Protein 1FXD (pdb70)

Organism: Megalodesulfovibrio gigas (NCBI:txid879)

CATH classification: 3.30.70.20

Solvent-accessible surface area: 3770 Å² total

Nearest PDB structures (foldseek):
  1fxd-assembly1_A-2  TM=1.018E+00  e=1.199E-09  Megalodesulfovibrio gigas
  1f2g-assembly1_A  TM=9.415E-01  e=3.772E-08  Megalodesulfovibrio gigas
  5h1p-assembly1_B  TM=4.088E-01  e=4.380E+00  Xanthomonas albilineans GPE PC73
  5h1p-assembly1_A  TM=4.064E-01  e=6.103E+00  Xanthomonas albilineans GPE PC73

Foldseek 3Di:
DKDFAPLQQFPPLCVQPVVFWDADPVRRTIDGPDLVDPDPSLVVSCVPGPSNRIDND

Radius of gyration: 9.73 Å; Cα contacts (8 Å, |Δi|>4): 101; chains: 1; bounding box: 21×23×21 Å

Sequence (57 aa):
PIEVNDDCMAEACVEICPDVFEMNEEGDKAVVINPDSDLDCVEEAIDSCPAEAIVRS

B-factor: mean 17.13, std 8.42, range [4.66, 50.66]

InterPro domains:
  IPR001080 3Fe-4S ferredoxin [PR00352] (3-14)
  IPR001080 3Fe-4S ferredoxin [PR00352] (14-24)
  IPR001080 3Fe-4S ferredoxin [PR00352] (43-55)
  IPR017896 4Fe-4S ferredoxin-type, iron-sulphur binding domain [PS51379] (1-27)
  IPR017900 4Fe-4S ferredoxin, iron-sulphur binding, conserved site [PS00198] (8-19)
  IPR051269 Iron-sulfur cluster electron transport [PTHR36923] (6-55)

Secondary structure (DSSP, 8-state):
-EEE-TT----HHHHH-TTTEEE-SSSSSEEES-TT---HHHHHHHHH-TT--EEE-

Structure (mmCIF, N/CA/C/O backbone):
data_1FXD
#
_entry.id   1FXD
#
_cell.length_a   40.870
_cell.length_b   45.280
_cell.length_c   26.470
_cell.angle_alpha   90.00
_cell.angle_beta   104.70
_cell.angle_gamma   90.00
#
_symmetry.space_group_name_H-M   'C 1 2 1'
#
loop_
_entity.id
_entity.type
_entity.pdbx_description
1 polymer 'FERREDOXIN II'
2 non-polymer 'FE3-S4 CLUSTER'
3 water water
#
loop_
_atom_site.group_PDB
_atom_site.id
_atom_site.type_symbol
_atom_site.label_atom_id
_atom_site.label_alt_id
_atom_site.label_comp_id
_atom_site.label_asym_id
_atom_site.label_entity_id
_atom_site.label_seq_id
_atom_site.pdbx_PDB_ins_code
_atom_site.Cartn_x
_atom_site.Cartn_y
_atom_site.Cartn_z
_atom_site.occupancy
_atom_site.B_iso_or_equiv
_atom_site.auth_seq_id
_atom_site.auth_comp_id
_atom_site.auth_asym_id
_atom_site.auth_atom_id
_atom_site.pdbx_PDB_model_num
ATOM 1 N N . PRO A 1 1 ? 12.316 -13.580 12.822 1.00 28.45 1 PRO A N 1
ATOM 2 C CA . PRO A 1 1 ? 12.075 -12.153 13.089 1.00 25.54 1 PRO A CA 1
ATOM 3 C C . PRO A 1 1 ? 11.736 -11.390 11.805 1.00 20.48 1 PRO A C 1
ATOM 4 O O . PRO A 1 1 ? 11.830 -11.858 10.668 1.00 17.08 1 PRO A O 1
ATOM 8 N N . ILE A 1 2 ? 11.320 -10.164 12.105 1.00 15.72 2 ILE A N 1
ATOM 9 C CA . ILE A 1 2 ? 10.910 -9.284 10.994 1.00 15.73 2 ILE A CA 1
ATOM 10 C C . ILE A 1 2 ? 12.167 -8.681 10.353 1.00 13.05 2 ILE A C 1
ATOM 11 O O . ILE A 1 2 ? 13.027 -8.158 11.087 1.00 12.26 2 ILE A O 1
ATOM 16 N N . GLU A 1 3 ? 12.196 -8.666 9.044 1.00 13.85 3 GLU A N 1
ATOM 17 C CA . GLU A 1 3 ? 13.201 -8.094 8.180 1.00 14.39 3 GLU A CA 1
ATOM 18 C C . GLU A 1 3 ? 12.637 -7.236 7.047 1.00 13.49 3 GLU A C 1
ATOM 19 O O . GLU A 1 3 ? 11.516 -7.489 6.603 1.00 14.32 3 GLU A O 1
ATOM 25 N N . VAL A 1 4 ? 13.383 -6.285 6.533 1.00 13.52 4 VAL A N 1
ATOM 26 C CA . VAL A 1 4 ? 13.004 -5.439 5.388 1.00 11.17 4 VAL A CA 1
ATOM 27 C C . VAL A 1 4 ? 14.019 -5.854 4.315 1.00 11.46 4 VAL A C 1
ATOM 28 O O . VAL A 1 4 ? 15.236 -5.805 4.571 1.00 12.17 4 VAL A O 1
ATOM 32 N N . ASN A 1 5 ? 13.568 -6.291 3.184 1.00 11.77 5 ASN A N 1
ATOM 33 C CA . ASN A 1 5 ? 14.458 -6.766 2.116 1.00 10.03 5 ASN A CA 1
ATOM 34 C C . ASN A 1 5 ? 14.789 -5.583 1.199 1.00 11.13 5 ASN A C 1
ATOM 35 O O . ASN A 1 5 ? 14.344 -4.445 1.415 1.00 12.10 5 ASN A O 1
ATOM 40 N N . ASP A 1 6 ? 15.618 -5.903 0.199 1.00 12.66 6 ASP A N 1
ATOM 41 C CA . ASP A 1 6 ? 16.112 -4.893 -0.730 1.00 11.33 6 ASP A CA 1
ATOM 42 C C . ASP A 1 6 ? 15.079 -4.363 -1.721 1.00 12.51 6 ASP A C 1
ATOM 43 O O . ASP A 1 6 ? 15.495 -3.413 -2.454 1.00 13.71 6 ASP A O 1
ATOM 48 N N . ASP A 1 7 ? 13.880 -4.907 -1.729 1.00 10.59 7 ASP A N 1
ATOM 49 C CA . ASP A 1 7 ? 12.794 -4.439 -2.583 1.00 7.21 7 ASP A CA 1
ATOM 50 C C . ASP A 1 7 ? 12.209 -3.160 -1.956 1.00 6.61 7 ASP A C 1
ATOM 51 O O 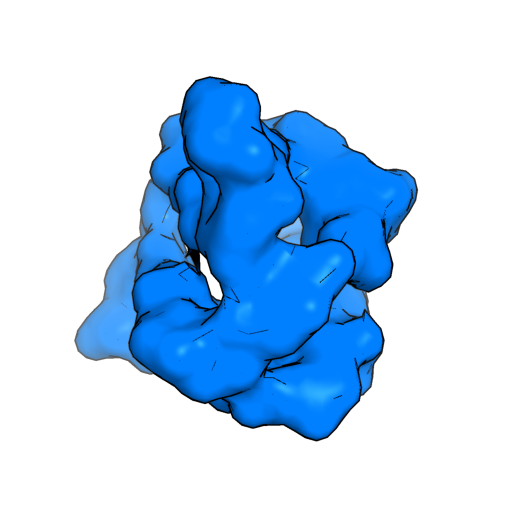. ASP A 1 7 ? 11.492 -2.418 -2.638 1.00 10.39 7 ASP A O 1
ATOM 56 N N . CYS A 1 8 ? 12.577 -2.811 -0.763 1.00 4.66 8 CYS A N 1
ATOM 57 C CA . CYS A 1 8 ? 12.026 -1.600 -0.155 1.00 6.42 8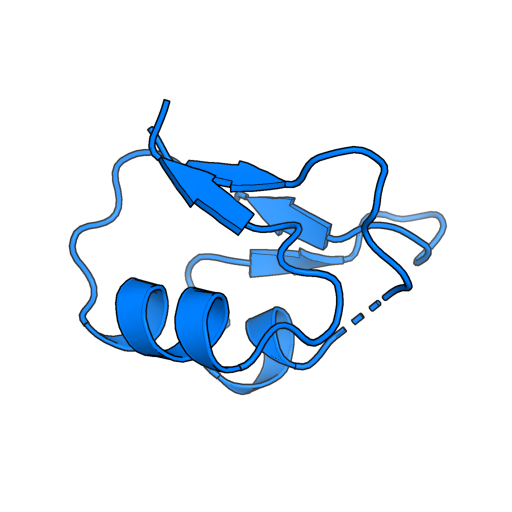 CYS A CA 1
ATOM 58 C C . CYS A 1 8 ? 12.148 -0.423 -1.086 1.00 7.09 8 CYS A C 1
ATOM 59 O O . CYS A 1 8 ? 13.262 -0.102 -1.496 1.00 11.37 8 CYS A O 1
ATOM 62 N N . MET A 1 9 ? 11.073 0.260 -1.346 1.00 10.37 9 MET A N 1
ATOM 63 C CA . MET A 1 9 ? 11.001 1.414 -2.222 1.00 11.01 9 MET A CA 1
ATOM 64 C C . MET A 1 9 ? 10.921 2.715 -1.459 1.00 11.23 9 MET A C 1
ATOM 65 O O . MET A 1 9 ? 10.683 3.763 -2.078 1.00 10.91 9 MET A O 1
ATOM 70 N N . ALA A 1 10 ? 11.090 2.670 -0.183 1.00 11.51 10 ALA A N 1
ATOM 71 C CA . ALA A 1 10 ? 11.027 3.760 0.789 1.00 12.03 10 ALA A CA 1
ATOM 72 C C . ALA A 1 10 ? 9.652 4.435 0.737 1.00 12.34 10 ALA A C 1
ATOM 73 O O . ALA A 1 10 ? 9.659 5.661 0.733 1.00 13.45 10 ALA A O 1
ATOM 83 N N . GLU A 1 12 ? 7.407 4.266 3.073 1.00 15.26 12 GLU A N 1
ATOM 84 C CA . GLU A 1 12 ? 7.299 4.622 4.448 1.00 16.74 12 GLU A CA 1
ATOM 85 C C . GLU A 1 12 ? 5.910 4.399 5.048 1.00 15.35 12 GLU A C 1
ATOM 86 O O . GLU A 1 12 ? 5.615 4.997 6.090 1.00 16.93 12 GLU A O 1
ATOM 92 N N . ALA A 1 13 ? 5.144 3.553 4.398 1.00 13.75 13 ALA A N 1
ATOM 93 C CA . ALA A 1 13 ? 3.834 3.237 4.991 1.00 12.75 13 ALA A CA 1
ATOM 94 C C . ALA A 1 13 ? 4.116 2.559 6.338 1.00 13.71 13 ALA A C 1
ATOM 95 O O . ALA A 1 13 ? 3.377 2.852 7.317 1.00 15.22 13 ALA A O 1
ATOM 97 N N . CYS A 1 14 ? 5.067 1.655 6.394 1.00 11.54 14 CYS A N 1
ATOM 98 C CA . CYS A 1 14 ? 5.372 0.922 7.651 1.00 8.83 14 CYS A CA 1
ATOM 99 C C . CYS A 1 14 ? 5.704 1.890 8.802 1.00 10.84 14 CYS A C 1
ATOM 100 O O . CYS A 1 14 ? 5.341 1.592 9.959 1.00 9.07 14 CYS A O 1
ATOM 103 N N . VAL A 1 15 ? 6.373 2.975 8.539 1.00 9.76 15 VAL A N 1
ATOM 104 C CA . VAL A 1 15 ? 6.730 3.963 9.602 1.00 12.35 15 VAL A CA 1
ATOM 105 C C . VAL A 1 15 ? 5.529 4.690 10.173 1.00 15.06 15 VAL A C 1
ATOM 106 O O . VAL A 1 15 ? 5.441 5.089 11.374 1.00 15.30 15 VAL A O 1
ATOM 110 N N . GLU A 1 16 ? 4.529 5.021 9.386 1.00 16.42 16 GLU A N 1
ATOM 111 C CA . GLU A 1 16 ? 3.280 5.689 9.685 1.00 17.03 16 GLU A CA 1
ATOM 112 C C . GLU A 1 16 ? 2.291 4.813 10.484 1.00 13.91 16 GLU A C 1
ATOM 113 O O . GLU A 1 16 ? 1.659 5.283 11.432 1.00 14.35 16 GLU A O 1
ATOM 119 N N . ILE A 1 17 ? 2.215 3.576 10.109 1.00 11.73 17 ILE A N 1
ATOM 120 C CA . ILE A 1 17 ? 1.396 2.513 10.642 1.00 9.58 17 ILE A CA 1
ATOM 121 C C . ILE A 1 17 ? 1.904 1.894 11.892 1.00 9.42 17 ILE A C 1
ATOM 122 O O . ILE A 1 17 ? 1.128 1.595 12.801 1.00 11.98 17 ILE A O 1
ATOM 127 N N . CYS A 1 18 ? 3.189 1.671 12.042 1.00 9.58 18 CYS A N 1
ATOM 128 C CA . CYS A 1 18 ? 3.785 1.013 13.224 1.00 9.78 18 CYS A CA 1
ATOM 129 C C . CYS A 1 18 ? 5.128 1.616 13.603 1.00 9.51 18 CYS A C 1
ATOM 130 O O . CYS A 1 18 ? 6.156 0.971 13.493 1.00 8.56 18 CYS A O 1
ATOM 133 N N . PRO A 1 19 ? 5.118 2.834 14.130 1.00 10.61 19 PRO A N 1
ATOM 134 C CA . PRO A 1 19 ? 6.317 3.589 14.490 1.00 13.88 19 PRO A CA 1
ATOM 135 C C . PRO A 1 19 ? 7.180 2.989 15.568 1.00 12.62 19 PRO A C 1
ATOM 136 O O . PRO A 1 19 ? 8.402 3.287 15.651 1.00 14.26 19 PRO A O 1
ATOM 140 N N . ASP A 1 20 ? 6.656 2.118 16.352 1.00 12.75 20 ASP A N 1
ATOM 141 C CA . ASP A 1 20 ? 7.357 1.417 17.434 1.00 13.10 20 ASP A CA 1
ATOM 142 C C . ASP A 1 20 ? 8.189 0.286 16.884 1.00 14.69 20 ASP A C 1
ATOM 143 O O . ASP A 1 20 ? 9.029 -0.229 17.636 1.00 15.21 20 ASP A O 1
ATOM 148 N N . VAL A 1 21 ? 7.934 -0.127 15.668 1.00 10.69 21 VAL A N 1
ATOM 149 C CA . VAL A 1 21 ? 8.691 -1.247 15.085 1.00 9.03 21 VAL A CA 1
ATOM 150 C C . VAL A 1 21 ? 9.515 -0.797 13.870 1.00 8.51 21 VAL A C 1
ATOM 151 O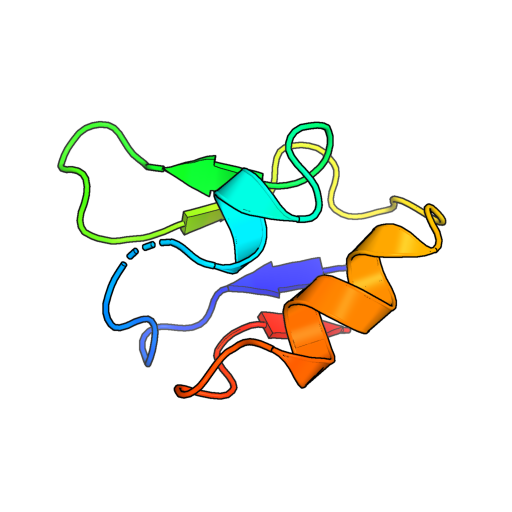 O . VAL A 1 21 ? 10.550 -1.449 13.643 1.00 10.81 21 VAL A O 1
ATOM 155 N N . PHE A 1 22 ? 9.140 0.218 13.130 1.00 8.23 22 PHE A N 1
ATOM 156 C CA . PHE A 1 22 ? 9.851 0.619 11.922 1.00 8.14 22 PHE A CA 1
ATOM 157 C C . PHE A 1 22 ? 10.234 2.110 11.923 1.00 10.87 22 PHE A C 1
ATOM 158 O O . PHE A 1 22 ? 9.432 2.951 12.293 1.00 9.86 22 PHE A O 1
ATOM 166 N N . GLU A 1 23 ? 11.485 2.264 11.476 1.00 14.66 23 GLU A N 1
ATOM 167 C CA . GLU A 1 23 ? 12.064 3.622 11.337 1.00 14.04 23 GLU A CA 1
ATOM 168 C C . GLU A 1 23 ? 12.804 3.631 10.001 1.00 14.51 23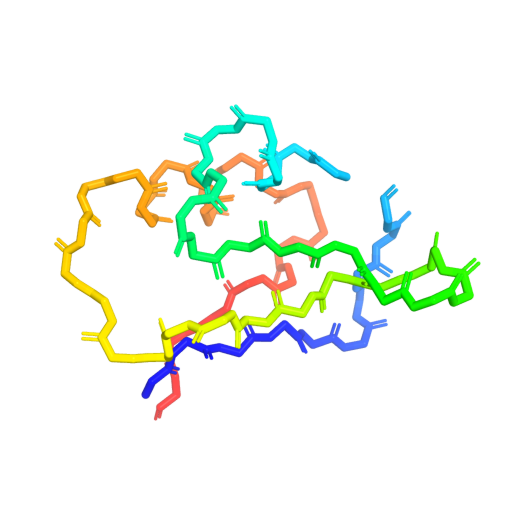 GLU A C 1
ATOM 169 O O . GLU A 1 23 ? 13.060 2.532 9.474 1.00 13.11 23 GLU A O 1
ATOM 175 N N . MET A 1 24 ? 13.018 4.834 9.483 1.00 13.59 24 MET A N 1
ATOM 176 C CA . MET A 1 24 ? 13.773 4.966 8.209 1.00 16.16 24 MET A CA 1
ATOM 177 C C . MET A 1 24 ? 15.277 5.057 8.587 1.00 18.15 24 MET A C 1
ATOM 178 O O . MET A 1 24 ? 15.636 5.524 9.708 1.00 18.45 24 MET A O 1
ATOM 183 N N . ASN A 1 25 ? 16.133 4.542 7.702 1.00 16.29 25 ASN A N 1
ATOM 184 C CA . ASN A 1 25 ? 17.579 4.654 7.904 1.00 16.88 25 ASN A CA 1
ATOM 185 C C . ASN A 1 25 ? 17.955 6.151 7.694 1.00 18.18 25 ASN A C 1
ATOM 186 O O . ASN A 1 25 ? 17.113 6.987 7.265 1.00 15.52 25 ASN A O 1
ATOM 191 N N . GLU A 1 26 ? 19.241 6.418 8.008 1.00 18.91 26 GLU A N 1
ATOM 192 C CA . GLU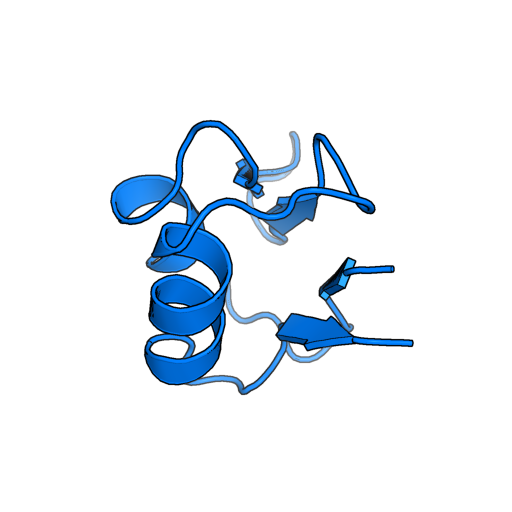 A 1 26 ? 19.718 7.806 7.892 1.00 22.74 26 GLU A CA 1
ATOM 193 C C . GLU A 1 26 ? 19.647 8.335 6.467 1.00 21.82 26 GLU A C 1
ATOM 194 O O . GLU A 1 26 ? 19.203 9.495 6.240 1.00 21.19 26 GLU A O 1
ATOM 200 N N . GLU A 1 27 ? 20.005 7.508 5.491 1.00 20.41 27 GLU A N 1
ATOM 201 C CA . GLU A 1 27 ? 19.951 7.884 4.077 1.00 21.94 27 GLU A CA 1
ATOM 202 C C . GLU A 1 27 ? 18.495 8.207 3.729 1.00 23.80 27 GLU A C 1
ATOM 203 O O . GLU A 1 27 ? 18.231 9.074 2.890 1.00 23.26 27 GLU A O 1
ATOM 209 N N . GLY A 1 28 ? 17.598 7.444 4.378 1.00 19.53 28 GLY A N 1
ATOM 210 C CA . GLY A 1 28 ? 16.179 7.621 4.138 1.00 16.72 28 GLY A CA 1
ATOM 211 C C . GLY A 1 28 ? 15.734 6.856 2.921 1.00 15.53 28 GLY A C 1
ATOM 212 O O . GLY A 1 28 ? 14.794 7.322 2.277 1.00 18.71 28 GLY A O 1
ATOM 213 N N . ASP A 1 29 ? 16.313 5.740 2.582 1.00 14.90 29 ASP A N 1
ATOM 214 C CA . ASP A 1 29 ? 15.911 5.008 1.362 1.00 13.44 29 ASP A CA 1
ATOM 215 C C . ASP A 1 29 ? 15.580 3.570 1.711 1.00 13.38 29 ASP A C 1
ATOM 216 O O . ASP A 1 29 ? 15.323 2.777 0.765 1.00 13.82 29 ASP A O 1
ATOM 221 N N . LYS A 1 30 ? 15.612 3.305 3.025 1.00 13.29 30 LYS A N 1
ATOM 222 C CA . LYS A 1 30 ? 15.251 1.941 3.437 1.00 11.56 30 LYS A CA 1
ATOM 223 C C . LYS A 1 30 ? 14.737 1.982 4.870 1.00 13.21 30 LYS A C 1
ATOM 224 O O . LYS A 1 30 ? 15.269 2.745 5.696 1.00 13.70 30 LYS A O 1
ATOM 230 N N . ALA A 1 31 ? 13.703 1.128 5.104 1.00 11.72 31 ALA A N 1
ATOM 231 C CA . ALA A 1 31 ? 13.183 1.073 6.483 1.00 12.28 31 ALA A CA 1
ATOM 232 C C . ALA A 1 31 ? 14.105 0.143 7.308 1.00 11.46 31 ALA A C 1
ATOM 233 O O . ALA A 1 31 ? 14.697 -0.807 6.739 1.00 12.71 31 ALA A O 1
ATOM 235 N N . VAL A 1 32 ? 14.127 0.412 8.578 1.00 10.75 32 VAL A N 1
ATOM 236 C CA . VAL A 1 32 ? 14.893 -0.329 9.571 1.00 11.47 32 VAL A CA 1
ATOM 237 C C . VAL 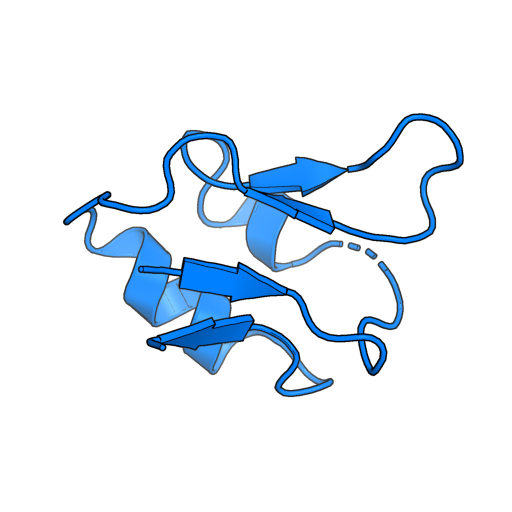A 1 32 ? 13.936 -0.909 10.607 1.00 9.78 32 VAL A C 1
ATOM 238 O O . VAL A 1 32 ? 13.009 -0.192 11.014 1.00 10.76 32 VAL A O 1
ATOM 242 N N . VAL A 1 33 ? 14.207 -2.102 11.067 1.00 8.94 33 VAL A N 1
ATOM 243 C CA . VAL A 1 33 ? 13.377 -2.737 12.098 1.00 7.88 33 VAL A CA 1
ATOM 244 C C . VAL A 1 33 ? 13.946 -2.475 13.490 1.00 10.93 33 VAL A C 1
ATOM 245 O O . VAL A 1 33 ? 15.014 -3.056 13.810 1.00 10.83 33 VAL A O 1
ATOM 249 N N . ILE A 1 34 ? 13.293 -1.693 14.283 1.00 10.23 34 ILE A N 1
ATOM 250 C CA . ILE A 1 34 ? 13.734 -1.394 15.647 1.00 11.42 34 ILE A CA 1
ATOM 251 C C . ILE A 1 34 ? 13.538 -2.580 16.590 1.00 12.34 34 ILE A C 1
ATOM 252 O O . ILE A 1 34 ? 14.248 -2.591 17.616 1.00 17.20 34 ILE A O 1
ATOM 257 N N . ASN A 1 35 ? 12.578 -3.443 16.386 1.00 10.19 35 ASN A N 1
ATOM 258 C CA . ASN A 1 35 ? 12.340 -4.600 17.288 1.00 12.73 35 ASN A CA 1
ATOM 259 C C . ASN A 1 35 ? 11.889 -5.756 16.405 1.00 11.67 35 ASN A C 1
ATOM 260 O O . ASN A 1 35 ? 10.701 -5.849 16.035 1.00 13.12 35 ASN A O 1
ATOM 265 N N . PRO A 1 36 ? 12.816 -6.602 16.070 1.00 12.80 36 PRO A N 1
ATOM 266 C CA . PRO A 1 36 ? 12.564 -7.686 15.132 1.00 14.58 36 PRO A CA 1
ATOM 267 C C . PRO A 1 36 ? 11.755 -8.816 15.676 1.00 13.28 36 PRO A C 1
ATOM 268 O O . PRO A 1 36 ? 11.314 -9.598 14.820 1.00 15.01 36 PRO A O 1
ATOM 272 N N . ASP A 1 37 ? 11.593 -8.839 16.968 1.00 15.15 37 ASP A N 1
ATOM 273 C CA . ASP A 1 37 ? 10.717 -9.868 17.608 1.00 17.25 37 ASP A CA 1
ATOM 274 C C . ASP A 1 37 ? 9.335 -9.333 18.072 1.00 17.45 37 ASP A C 1
ATOM 275 O O . ASP A 1 37 ? 8.641 -9.994 18.899 1.00 16.85 37 ASP A O 1
ATOM 280 N N . SER A 1 38 ? 8.878 -8.167 17.627 1.00 14.03 38 SER A N 1
ATOM 281 C CA . SER A 1 38 ? 7.632 -7.535 18.022 1.00 14.08 38 SER A CA 1
ATOM 282 C C . SER A 1 38 ? 6.412 -8.414 17.707 1.00 13.07 38 SER A C 1
ATOM 283 O O . SER A 1 38 ? 6.350 -9.065 16.623 1.00 14.29 38 SER A O 1
ATOM 286 N N . ASP A 1 39 ? 5.489 -8.361 18.618 1.00 11.39 39 ASP A N 1
ATOM 287 C CA . ASP A 1 39 ? 4.196 -9.046 18.479 1.00 13.49 39 ASP A CA 1
ATOM 288 C C . ASP A 1 39 ? 3.051 -8.039 18.207 1.00 14.00 39 ASP A C 1
ATOM 289 O O . ASP A 1 39 ? 1.907 -8.492 18.186 1.00 14.35 39 ASP A O 1
ATOM 294 N N . LEU A 1 40 ? 3.334 -6.756 18.076 1.00 12.03 40 LEU A N 1
ATOM 295 C CA . LEU A 1 40 ? 2.323 -5.729 17.884 1.00 10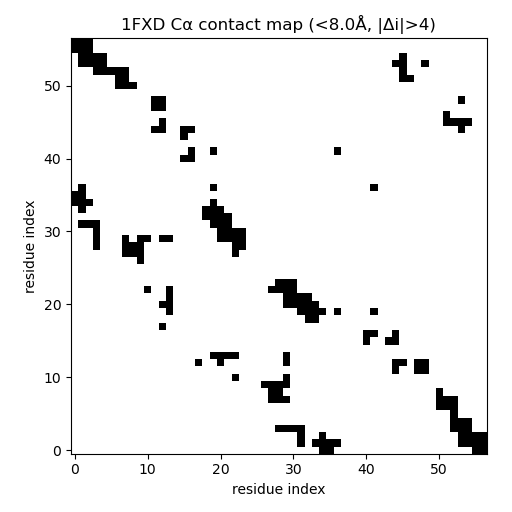.57 40 LEU A CA 1
ATOM 296 C C . LEU A 1 40 ? 1.515 -6.089 16.660 1.00 11.22 40 LEU A C 1
ATOM 297 O O . LEU A 1 40 ? 2.015 -6.604 15.655 1.00 12.58 40 LEU A O 1
ATOM 302 N N . ASP A 1 41 ? 0.222 -5.789 16.769 1.00 12.78 41 ASP A N 1
ATOM 303 C CA . ASP A 1 41 ? -0.713 -6.054 15.653 1.00 11.72 41 ASP A CA 1
ATOM 304 C C . ASP A 1 41 ? -0.384 -5.109 14.494 1.00 11.60 41 ASP A C 1
ATOM 305 O O . ASP A 1 41 ? -0.710 -5.453 13.353 1.00 11.36 41 ASP A O 1
ATOM 310 N N . CYS A 1 42 ? 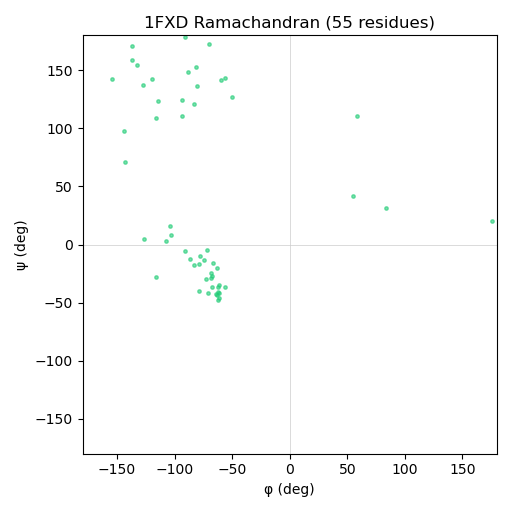0.247 -3.952 14.776 1.00 10.50 42 CYS A N 1
ATOM 311 C CA . CYS A 1 42 ? 0.541 -3.062 13.618 1.00 10.69 42 CYS A CA 1
ATOM 312 C C . CYS A 1 42 ? 1.581 -3.706 12.679 1.00 10.74 42 CYS A C 1
ATOM 313 O O . CYS A 1 42 ? 1.766 -3.151 11.574 1.00 10.64 42 CYS A O 1
ATOM 316 N N . VAL A 1 43 ? 2.280 -4.728 13.176 1.00 9.71 43 VAL A N 1
ATOM 317 C CA . VAL A 1 43 ? 3.296 -5.365 12.297 1.00 9.46 43 VAL A CA 1
ATOM 318 C C . VAL A 1 43 ? 2.535 -5.947 11.111 1.00 10.06 43 VAL A C 1
ATOM 319 O O . VAL A 1 43 ? 2.975 -5.781 9.930 1.00 11.60 43 VAL A O 1
ATOM 323 N N . GLU A 1 44 ? 1.467 -6.655 11.425 1.00 11.49 44 GLU A N 1
ATOM 324 C CA . GLU A 1 44 ? 0.702 -7.304 10.306 1.00 11.66 44 GLU A CA 1
ATOM 325 C C . GLU A 1 44 ? 0.142 -6.303 9.371 1.00 10.01 44 GLU A C 1
ATOM 326 O O . GLU A 1 44 ? 0.146 -6.422 8.144 1.00 10.17 44 GLU A O 1
ATOM 332 N N . GLU A 1 45 ? -0.286 -5.179 9.930 1.00 10.07 45 GLU A N 1
ATOM 333 C CA . GLU A 1 45 ? -0.797 -4.115 9.069 1.00 11.40 45 GLU A CA 1
ATOM 334 C C . GLU A 1 45 ? 0.231 -3.527 8.138 1.00 9.58 45 GLU A C 1
ATOM 335 O O . GLU A 1 45 ? 0.009 -3.235 6.911 1.00 8.56 45 GLU A O 1
ATOM 341 N N . ALA A 1 46 ? 1.417 -3.316 8.695 1.00 9.99 46 ALA A N 1
ATOM 342 C CA . ALA A 1 46 ? 2.584 -2.786 7.908 1.00 8.96 46 ALA A CA 1
ATOM 343 C C . ALA A 1 46 ? 2.980 -3.721 6.777 1.00 9.73 46 ALA A C 1
ATOM 344 O O . ALA A 1 46 ? 3.259 -3.240 5.660 1.00 11.00 46 ALA A O 1
ATOM 346 N N . ILE A 1 47 ? 2.984 -5.041 7.063 1.00 6.98 47 ILE A N 1
ATOM 347 C CA . ILE A 1 47 ? 3.357 -6.045 6.035 1.00 8.27 47 ILE A CA 1
ATOM 348 C C . ILE A 1 47 ? 2.395 -5.969 4.870 1.00 11.00 47 ILE A C 1
ATOM 349 O O . ILE A 1 47 ? 2.767 -5.904 3.694 1.00 11.69 47 ILE A O 1
ATOM 354 N N . ASP A 1 48 ? 1.071 -5.906 5.238 1.00 12.89 48 ASP A N 1
ATOM 355 C CA . ASP A 1 48 ? -0.061 -5.867 4.298 1.00 13.07 48 ASP A CA 1
ATOM 356 C C . ASP A 1 48 ? -0.113 -4.579 3.517 1.00 13.09 48 ASP A C 1
ATOM 357 O O . ASP A 1 48 ? -0.524 -4.595 2.344 1.00 13.64 48 ASP A O 1
ATOM 362 N N . SER A 1 49 ? 0.381 -3.518 4.114 1.00 12.43 49 SER A N 1
ATOM 363 C CA . SER A 1 49 ? 0.422 -2.196 3.495 1.00 12.76 49 SER A CA 1
ATOM 364 C C . SER A 1 49 ? 1.666 -1.862 2.713 1.00 14.25 49 SER A C 1
ATOM 365 O O . SER A 1 49 ? 1.682 -0.757 2.080 1.00 16.58 49 SER A O 1
ATOM 368 N N . CYS A 1 50 ? 2.666 -2.760 2.749 1.00 11.48 50 CYS A N 1
ATOM 369 C CA . CYS A 1 50 ? 3.861 -2.439 1.990 1.00 10.26 50 CYS A CA 1
ATOM 370 C C . CYS A 1 50 ? 3.679 -2.829 0.507 1.00 9.17 50 CYS A C 1
ATOM 371 O O . CYS A 1 50 ? 3.538 -4.031 0.217 1.00 9.86 50 CYS A O 1
ATOM 374 N N . PRO A 1 51 ? 3.802 -1.838 -0.351 1.00 9.79 51 PRO A N 1
ATOM 375 C CA . PRO A 1 51 ? 3.566 -2.099 -1.799 1.00 11.94 51 PRO A CA 1
ATOM 376 C C . PRO A 1 51 ? 4.588 -2.976 -2.439 1.00 14.19 51 PRO A C 1
ATOM 377 O O . PRO A 1 51 ? 4.373 -3.701 -3.436 1.00 15.11 51 PRO A O 1
ATOM 381 N N . ALA A 1 52 ? 5.798 -2.919 -1.830 1.00 13.53 52 ALA A N 1
ATOM 382 C CA . ALA A 1 52 ? 6.975 -3.646 -2.312 1.00 12.59 52 ALA A CA 1
ATOM 383 C C . ALA A 1 52 ? 7.072 -5.062 -1.784 1.00 11.72 52 ALA A C 1
ATOM 384 O O . ALA A 1 52 ? 7.937 -5.822 -2.265 1.00 9.90 52 ALA A O 1
ATOM 386 N N . GLU A 1 53 ? 6.249 -5.313 -0.805 1.00 12.36 53 GLU A N 1
ATOM 387 C CA . GLU A 1 53 ? 6.205 -6.605 -0.097 1.00 15.96 53 GLU A CA 1
ATOM 388 C C . GLU A 1 53 ? 7.609 -6.936 0.425 1.00 13.54 53 GLU A C 1
ATOM 389 O O . GLU A 1 53 ? 8.110 -8.054 0.331 1.00 11.29 53 GLU A O 1
ATOM 395 N N . ALA A 1 54 ? 8.203 -5.835 0.930 1.00 12.82 54 ALA A N 1
ATOM 396 C CA . ALA A 1 54 ? 9.554 -5.856 1.419 1.00 12.16 54 ALA A CA 1
ATOM 397 C C . ALA A 1 54 ? 9.623 -6.368 2.841 1.00 11.16 54 ALA A C 1
ATOM 398 O O . ALA A 1 54 ? 10.749 -6.767 3.221 1.00 11.33 54 ALA A O 1
ATOM 400 N N . ILE A 1 55 ? 8.528 -6.383 3.556 1.00 10.56 55 ILE A N 1
ATOM 401 C CA . ILE A 1 55 ? 8.582 -6.803 4.985 1.00 10.84 55 ILE A CA 1
ATOM 402 C C . ILE A 1 55 ? 8.278 -8.263 5.139 1.00 11.05 55 ILE A C 1
ATOM 403 O O . ILE A 1 55 ? 7.201 -8.658 4.715 1.00 13.20 55 ILE A O 1
ATOM 408 N N . VAL A 1 56 ? 9.119 -9.050 5.745 1.00 12.49 56 VAL A N 1
ATOM 409 C CA . VAL A 1 56 ? 8.866 -10.494 5.856 1.00 14.92 56 VAL A CA 1
ATOM 410 C C . VAL A 1 56 ? 9.203 -10.985 7.246 1.00 16.48 56 VAL A C 1
ATOM 411 O O . VAL A 1 56 ? 9.783 -10.223 8.022 1.00 16.95 56 VAL A O 1
ATOM 415 N N . ARG A 1 57 ? 8.836 -12.213 7.507 1.00 18.00 57 ARG A N 1
ATOM 416 C CA . ARG A 1 57 ? 9.094 -12.894 8.773 1.00 24.11 57 ARG A CA 1
ATOM 417 C C . ARG A 1 57 ? 10.037 -14.072 8.443 1.00 27.87 57 ARG A C 1
ATOM 418 O O . ARG A 1 57 ? 9.453 -15.018 7.865 1.00 28.21 57 ARG A O 1
ATOM 426 N N . SER A 1 58 ? 11.272 -13.975 8.860 1.00 30.01 58 SER A N 1
ATOM 427 C CA . SER A 1 58 ? 12.307 -14.983 8.626 1.00 31.87 58 SER A CA 1
ATOM 428 C C . SER A 1 58 ? 12.549 -15.974 9.752 1.00 32.56 58 SER A C 1
ATOM 429 O O . SER A 1 58 ? 12.841 -17.137 9.359 1.00 34.80 58 SER A O 1
#